Protein AF-A0AAV1DJY0-F1 (afdb_monomer)

Structure (mmCIF, N/CA/C/O backbone):
data_AF-A0AAV1DJY0-F1
#
_entry.id   AF-A0AAV1DJY0-F1
#
loop_
_atom_site.group_PDB
_atom_site.id
_a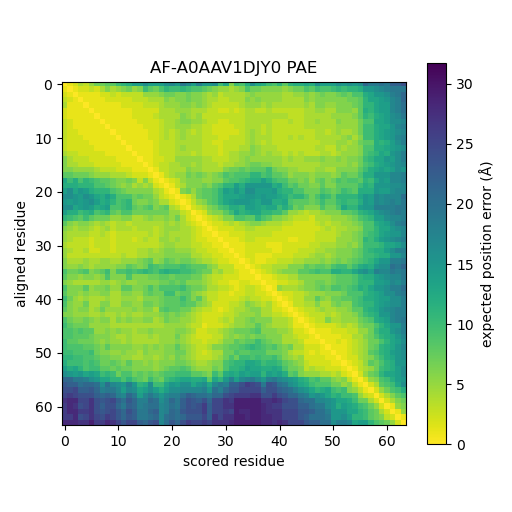tom_site.type_symbol
_atom_site.label_atom_id
_atom_site.label_alt_id
_atom_site.label_comp_id
_atom_site.label_asym_id
_atom_site.label_entity_id
_atom_site.label_seq_id
_atom_site.pdbx_PDB_ins_code
_atom_site.Cartn_x
_atom_site.Cartn_y
_atom_site.Cartn_z
_atom_site.occupancy
_atom_site.B_iso_or_equiv
_atom_site.auth_seq_id
_atom_site.auth_comp_id
_atom_site.auth_asym_id
_atom_site.auth_atom_id
_atom_site.pdbx_PDB_model_num
ATOM 1 N N . MET A 1 1 ? 7.017 13.746 -10.563 1.00 65.81 1 MET A N 1
ATOM 2 C CA . MET A 1 1 ? 6.589 12.862 -9.467 1.00 65.81 1 MET A CA 1
ATOM 3 C C . MET A 1 1 ? 7.418 11.594 -9.534 1.00 65.81 1 MET A C 1
ATOM 5 O O . MET A 1 1 ? 7.373 10.915 -10.555 1.00 65.81 1 MET A O 1
ATOM 9 N N . CYS A 1 2 ? 8.231 11.316 -8.520 1.00 86.25 2 CYS A N 1
ATOM 10 C CA . CYS A 1 2 ? 8.986 10.068 -8.445 1.00 86.25 2 CYS A CA 1
ATOM 11 C C . CYS A 1 2 ? 8.094 8.908 -7.960 1.00 86.25 2 CYS A C 1
ATOM 13 O O . CYS A 1 2 ? 6.996 9.118 -7.447 1.00 86.25 2 CYS A O 1
ATOM 15 N N . ILE A 1 3 ? 8.565 7.668 -8.116 1.00 82.44 3 ILE A N 1
ATOM 16 C CA . ILE A 1 3 ? 7.824 6.450 -7.733 1.00 82.44 3 ILE A CA 1
ATOM 17 C C . ILE A 1 3 ? 7.417 6.473 -6.248 1.00 82.44 3 ILE A C 1
ATOM 19 O O . ILE A 1 3 ? 6.309 6.064 -5.900 1.00 82.44 3 ILE A O 1
ATOM 23 N N . ALA A 1 4 ? 8.287 6.996 -5.379 1.00 82.06 4 ALA A N 1
ATOM 24 C CA . ALA A 1 4 ? 8.008 7.123 -3.951 1.00 82.06 4 ALA A CA 1
ATOM 25 C C . ALA A 1 4 ? 6.885 8.136 -3.665 1.00 82.06 4 ALA A C 1
ATOM 27 O O . ALA A 1 4 ? 5.978 7.842 -2.890 1.00 82.06 4 ALA A O 1
ATOM 28 N N . GLU A 1 5 ? 6.899 9.292 -4.335 1.00 87.88 5 GLU A N 1
ATOM 29 C CA . GLU A 1 5 ? 5.837 10.302 -4.226 1.00 87.88 5 GLU A CA 1
ATOM 30 C C . GLU A 1 5 ? 4.493 9.767 -4.737 1.00 87.88 5 GLU A C 1
ATOM 32 O O . GLU A 1 5 ? 3.461 10.002 -4.113 1.00 87.88 5 GLU A O 1
ATOM 37 N N . ALA A 1 6 ? 4.499 9.001 -5.833 1.00 87.69 6 ALA A N 1
ATOM 38 C CA . ALA A 1 6 ? 3.293 8.387 -6.384 1.00 87.69 6 ALA A CA 1
ATOM 39 C C . ALA A 1 6 ? 2.678 7.356 -5.424 1.00 87.69 6 ALA A C 1
ATOM 41 O O . ALA A 1 6 ? 1.462 7.333 -5.232 1.00 87.69 6 ALA A O 1
ATOM 42 N N . ALA A 1 7 ? 3.508 6.528 -4.782 1.00 84.94 7 ALA A N 1
ATOM 43 C CA . ALA A 1 7 ? 3.037 5.576 -3.780 1.00 84.94 7 ALA A CA 1
ATOM 44 C C . ALA A 1 7 ? 2.481 6.271 -2.533 1.00 84.94 7 ALA A C 1
ATOM 46 O O . ALA A 1 7 ? 1.451 5.849 -2.013 1.00 84.94 7 ALA A O 1
ATOM 47 N N . GLU A 1 8 ? 3.126 7.340 -2.065 1.00 84.38 8 GLU A N 1
ATOM 48 C CA . GLU A 1 8 ? 2.634 8.117 -0.925 1.00 84.38 8 GLU A CA 1
ATOM 49 C C . GLU A 1 8 ? 1.307 8.818 -1.243 1.00 84.38 8 GLU A C 1
ATOM 51 O O . GLU A 1 8 ? 0.385 8.811 -0.425 1.00 84.38 8 GLU A O 1
ATOM 56 N N . LEU A 1 9 ? 1.162 9.357 -2.456 1.00 87.00 9 LEU A N 1
ATOM 57 C CA . LEU A 1 9 ? -0.096 9.938 -2.917 1.00 87.00 9 LEU A CA 1
ATOM 58 C C . LEU A 1 9 ? -1.214 8.888 -2.977 1.00 87.00 9 LEU A C 1
ATOM 60 O O . LEU A 1 9 ? -2.302 9.128 -2.456 1.00 87.00 9 LEU A O 1
ATOM 64 N N . ALA A 1 10 ? -0.939 7.716 -3.560 1.00 86.12 10 ALA A N 1
ATOM 65 C CA . ALA A 1 10 ? -1.902 6.619 -3.654 1.00 86.12 10 ALA A CA 1
ATOM 66 C C . ALA A 1 10 ? -2.369 6.153 -2.269 1.00 86.12 10 ALA A C 1
ATOM 68 O O . ALA A 1 10 ? -3.570 6.014 -2.037 1.00 86.12 10 ALA A O 1
ATOM 69 N N . LYS A 1 11 ? -1.431 5.993 -1.327 1.00 81.75 11 LYS A N 1
ATOM 70 C CA . LYS A 1 11 ? -1.740 5.687 0.074 1.00 81.75 11 LYS A CA 1
ATOM 71 C C . LYS A 1 11 ? -2.709 6.720 0.648 1.00 81.75 11 LYS A C 1
ATOM 73 O O . LYS A 1 11 ? -3.788 6.361 1.113 1.00 81.75 11 LYS A O 1
ATOM 78 N N . ARG A 1 12 ? -2.368 8.010 0.591 1.00 81.12 12 ARG A N 1
ATOM 79 C CA . ARG A 1 12 ? -3.201 9.085 1.164 1.00 81.12 12 ARG A CA 1
ATOM 80 C C . ARG A 1 12 ? -4.591 9.167 0.536 1.00 81.12 12 ARG A C 1
ATOM 82 O O . ARG A 1 12 ? -5.562 9.360 1.262 1.00 81.12 12 ARG A O 1
ATOM 89 N N . ALA A 1 13 ? -4.694 8.998 -0.780 1.00 83.44 13 ALA A N 1
ATOM 90 C CA . ALA A 1 13 ? -5.976 9.000 -1.479 1.00 83.44 13 ALA A CA 1
ATOM 91 C C . ALA A 1 13 ? -6.888 7.864 -0.988 1.00 83.44 13 ALA A C 1
ATOM 93 O O . ALA A 1 13 ? -8.058 8.090 -0.682 1.00 83.44 13 ALA A O 1
ATOM 94 N N . LEU A 1 14 ? -6.333 6.661 -0.834 1.00 80.06 14 LEU A N 1
ATOM 95 C CA . LEU A 1 14 ? -7.060 5.517 -0.293 1.00 80.06 14 LEU A CA 1
ATOM 96 C C . LEU A 1 14 ? -7.443 5.725 1.182 1.00 80.06 14 LEU A C 1
ATOM 98 O O . LEU A 1 14 ? -8.547 5.358 1.573 1.00 80.06 14 LEU A O 1
ATOM 102 N N . CYS A 1 15 ? -6.594 6.385 1.979 1.00 74.38 15 CYS A N 1
ATOM 103 C CA . CYS A 1 15 ? -6.928 6.776 3.355 1.00 74.38 15 CYS A CA 1
ATOM 104 C C . CYS A 1 15 ? -8.217 7.599 3.416 1.00 74.38 15 CYS A C 1
ATOM 106 O O . CYS A 1 15 ? -9.131 7.274 4.169 1.00 74.38 15 CYS A O 1
ATOM 108 N N . LEU A 1 16 ? -8.300 8.648 2.593 1.00 75.75 16 LEU A N 1
ATOM 109 C CA . LEU A 1 16 ? -9.456 9.542 2.557 1.00 75.75 16 LEU A CA 1
ATOM 110 C C . LEU A 1 16 ? -10.721 8.822 2.079 1.00 75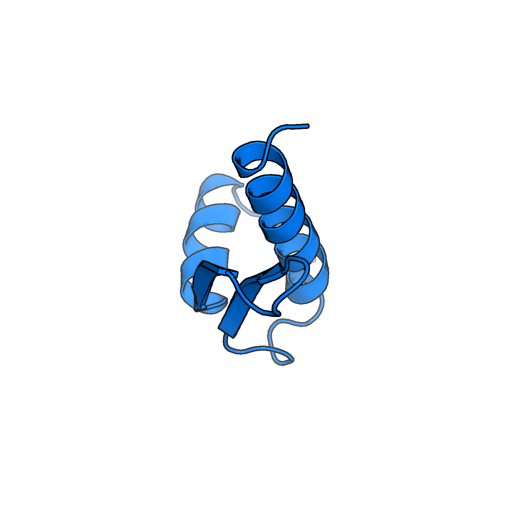.75 16 LEU A C 1
ATOM 112 O O . LEU A 1 16 ? -11.797 9.068 2.617 1.00 75.75 16 LEU A O 1
ATOM 116 N N . GLY A 1 17 ? -10.590 7.914 1.109 1.00 76.62 17 GLY A N 1
ATOM 117 C CA . GLY A 1 17 ? -11.716 7.125 0.608 1.00 76.62 17 GLY A CA 1
ATOM 118 C C . GLY A 1 17 ? -12.263 6.139 1.642 1.00 76.62 17 GLY A C 1
ATOM 119 O O . GLY A 1 17 ? -13.475 6.050 1.824 1.00 76.62 17 GLY A O 1
ATOM 120 N N . VAL A 1 18 ? -11.385 5.427 2.354 1.00 72.69 18 VAL A N 1
ATOM 121 C CA . VAL A 1 18 ? -11.807 4.398 3.320 1.00 72.69 18 VAL A CA 1
ATOM 122 C C . VAL A 1 18 ? -12.189 4.986 4.680 1.00 72.69 18 VAL A C 1
ATOM 124 O O . VAL A 1 18 ? -13.013 4.408 5.384 1.00 72.69 18 VAL A O 1
ATOM 127 N N . TYR A 1 19 ? -11.665 6.158 5.051 1.00 67.81 19 TYR A N 1
ATOM 128 C CA . TYR A 1 19 ? -12.057 6.844 6.288 1.00 67.81 19 TYR A CA 1
ATOM 129 C C . TYR A 1 19 ? -13.575 7.040 6.408 1.00 67.81 19 TYR A C 1
ATOM 131 O O . TYR A 1 19 ? -14.128 6.914 7.498 1.00 67.81 19 TYR A O 1
ATOM 139 N N . LEU A 1 20 ? -14.253 7.297 5.287 1.00 66.44 20 LEU A N 1
ATOM 140 C CA . LEU A 1 20 ? -15.697 7.519 5.254 1.00 66.44 20 LEU A CA 1
ATOM 141 C C . LEU A 1 20 ? -16.517 6.228 5.404 1.00 66.44 20 LEU A C 1
ATOM 143 O O . LEU A 1 20 ? -17.698 6.304 5.734 1.00 66.44 20 LEU A O 1
ATOM 147 N N . VAL A 1 21 ? -15.918 5.053 5.177 1.00 70.00 21 VAL A N 1
ATOM 148 C CA . VAL A 1 21 ? -16.612 3.757 5.236 1.00 70.00 21 VAL A CA 1
ATOM 149 C C . VAL A 1 21 ? -15.694 2.684 5.848 1.00 70.00 21 VAL A C 1
ATOM 151 O O . VAL A 1 21 ? -15.224 1.787 5.144 1.00 70.00 21 VAL A O 1
ATOM 154 N N . PRO A 1 22 ? -15.416 2.742 7.162 1.00 59.34 22 PRO A N 1
ATOM 155 C CA . PRO A 1 22 ? -14.421 1.881 7.810 1.00 59.34 22 PRO A CA 1
ATOM 156 C C . PRO A 1 22 ? -14.743 0.380 7.740 1.00 59.34 22 PRO A C 1
ATOM 158 O O . PRO A 1 22 ? -13.832 -0.438 7.772 1.00 59.34 22 PRO A O 1
ATOM 161 N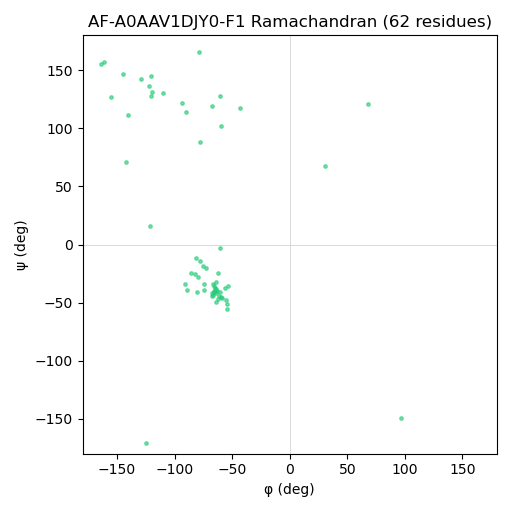 N . GLU A 1 23 ? -16.013 0.002 7.591 1.00 68.62 23 GLU A N 1
ATOM 162 C CA . GLU A 1 23 ? -16.423 -1.409 7.493 1.00 68.62 23 GLU A CA 1
ATOM 163 C C . GLU A 1 23 ? -16.254 -1.998 6.086 1.00 68.62 23 GLU A C 1
ATOM 165 O O . GLU A 1 23 ? -16.339 -3.209 5.897 1.00 68.62 23 GLU A O 1
ATOM 170 N N . SER A 1 24 ? -15.999 -1.154 5.082 1.00 66.31 24 SER A N 1
ATOM 171 C CA . SER A 1 24 ? -15.922 -1.596 3.686 1.00 66.31 24 SER A CA 1
ATOM 172 C C . SER A 1 24 ? -14.606 -2.282 3.329 1.00 66.31 24 SER A C 1
ATOM 174 O O . SER A 1 24 ? -14.515 -2.903 2.270 1.00 66.31 24 SER A O 1
ATOM 176 N N . CYS A 1 25 ? -13.571 -2.161 4.168 1.00 69.94 25 CYS A N 1
ATOM 177 C CA . CYS A 1 25 ? -12.241 -2.600 3.778 1.00 69.94 25 CYS A CA 1
ATOM 178 C C . CYS A 1 25 ? -11.351 -2.963 4.976 1.00 69.94 25 CYS A C 1
ATOM 180 O O . CYS A 1 25 ? -11.152 -2.169 5.891 1.00 69.94 25 CYS A O 1
ATOM 182 N N . GLN A 1 26 ? -10.779 -4.170 4.942 1.00 77.12 26 GLN A N 1
ATOM 183 C CA . GLN A 1 26 ? -9.871 -4.679 5.978 1.00 77.12 26 GLN A CA 1
ATOM 184 C C . GLN A 1 26 ? -8.402 -4.351 5.674 1.00 77.12 26 GLN A C 1
ATOM 186 O O . GLN A 1 26 ? -7.607 -4.097 6.581 1.00 77.12 26 GLN A O 1
ATOM 191 N N . CYS A 1 27 ? -8.029 -4.336 4.394 1.00 82.75 27 CYS A N 1
ATOM 192 C CA . CYS A 1 27 ? -6.649 -4.176 3.958 1.00 82.75 2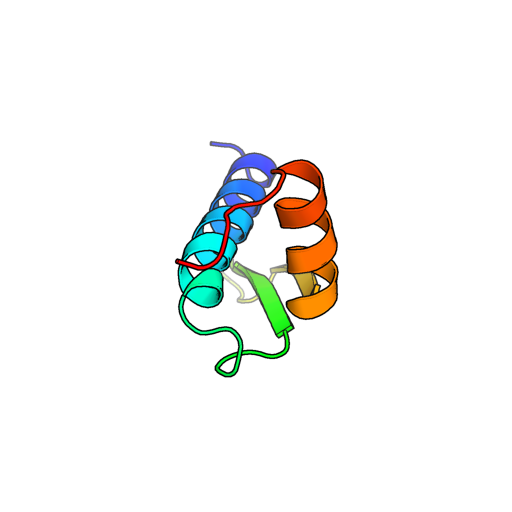7 CYS A CA 1
ATOM 193 C C . CYS A 1 27 ? -6.546 -3.369 2.664 1.00 82.75 27 CYS A C 1
ATOM 195 O O . CYS A 1 27 ? -7.396 -3.439 1.780 1.00 82.75 27 CYS A O 1
ATOM 197 N N . MET A 1 28 ? -5.460 -2.614 2.554 1.00 82.56 28 MET A N 1
ATOM 198 C CA . MET A 1 28 ? -5.157 -1.781 1.401 1.00 82.56 28 MET A CA 1
ATOM 199 C C . MET A 1 28 ? -3.834 -2.220 0.791 1.00 82.56 28 MET A C 1
ATOM 201 O O . MET A 1 28 ? -2.817 -2.273 1.484 1.00 82.56 28 MET A O 1
ATOM 205 N N . SER A 1 29 ? -3.839 -2.475 -0.516 1.00 86.88 29 SER A N 1
ATOM 206 C CA . SER A 1 29 ? -2.635 -2.821 -1.271 1.00 86.88 29 SER A CA 1
ATOM 207 C C . SER A 1 29 ? -2.395 -1.840 -2.413 1.00 86.88 29 SER A C 1
ATOM 209 O O . SER A 1 29 ? -3.319 -1.491 -3.143 1.00 86.88 29 SER A O 1
ATOM 211 N N . VAL A 1 30 ? -1.144 -1.414 -2.583 1.00 87.12 30 VAL A N 1
ATOM 212 C CA . VAL A 1 30 ? -0.703 -0.580 -3.710 1.00 87.12 30 VAL A CA 1
ATOM 213 C C . VAL A 1 30 ? 0.360 -1.347 -4.480 1.00 87.12 30 VAL A C 1
ATOM 215 O O . VAL A 1 30 ? 1.314 -1.857 -3.891 1.00 87.12 30 VAL A O 1
ATOM 218 N N . PHE A 1 31 ? 0.206 -1.410 -5.800 1.00 90.50 31 PHE A N 1
ATOM 219 C CA . PHE A 1 31 ? 1.091 -2.143 -6.699 1.00 90.50 31 PHE A CA 1
ATOM 220 C C . PHE A 1 31 ? 1.711 -1.202 -7.725 1.00 90.50 31 PHE A C 1
ATOM 222 O O . PHE A 1 31 ? 1.054 -0.287 -8.220 1.00 90.50 31 PHE A O 1
ATOM 229 N N . PHE A 1 32 ? 2.959 -1.472 -8.095 1.00 88.81 32 PHE A N 1
ATOM 230 C CA . PHE A 1 32 ? 3.568 -0.876 -9.276 1.00 88.81 32 PHE A CA 1
ATOM 231 C C . PHE A 1 32 ? 3.374 -1.809 -10.462 1.00 88.81 32 PHE A C 1
ATOM 233 O O . PHE A 1 32 ? 3.809 -2.960 -10.421 1.00 88.81 32 PHE A O 1
ATOM 240 N N . ILE A 1 33 ? 2.736 -1.310 -11.517 1.00 91.56 33 ILE A N 1
ATOM 241 C CA . ILE A 1 33 ? 2.480 -2.058 -12.749 1.00 91.56 33 ILE A CA 1
ATOM 242 C C . ILE A 1 33 ? 3.360 -1.474 -13.854 1.00 91.56 33 ILE A C 1
ATOM 244 O O . ILE A 1 33 ? 3.409 -0.260 -14.034 1.00 91.56 33 ILE A O 1
ATOM 248 N N . GLY A 1 34 ? 4.070 -2.338 -14.575 1.00 89.81 34 GLY A N 1
ATOM 249 C CA . GLY A 1 34 ? 4.817 -1.983 -15.783 1.00 89.81 34 GLY A CA 1
ATOM 250 C C . GLY A 1 34 ? 4.404 -2.857 -16.966 1.00 89.81 3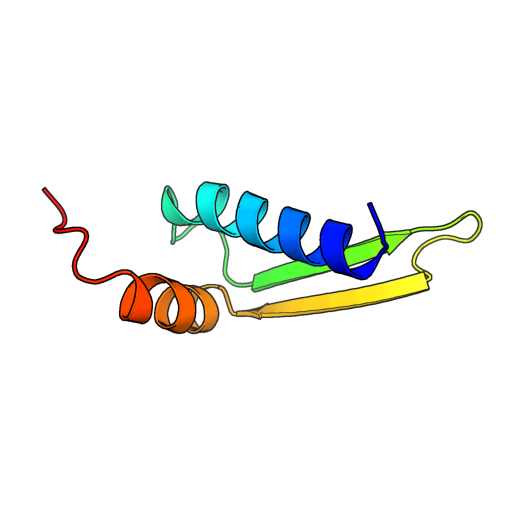4 GLY A C 1
ATOM 251 O O . GLY A 1 34 ? 3.484 -3.662 -16.849 1.00 89.81 34 GLY A O 1
ATOM 252 N N . GLU A 1 35 ? 5.129 -2.769 -18.085 1.00 86.69 35 GLU A N 1
ATOM 253 C CA . GLU A 1 35 ? 4.805 -3.479 -19.344 1.00 86.69 35 GLU A CA 1
ATOM 254 C C . GLU A 1 35 ? 4.776 -5.022 -19.267 1.00 86.69 35 GLU A C 1
ATOM 256 O O . GLU A 1 35 ? 4.425 -5.681 -20.236 1.00 86.69 35 GLU A O 1
ATOM 261 N N . GLY A 1 36 ? 5.097 -5.623 -18.120 1.00 92.12 36 GLY A N 1
ATOM 262 C CA . GLY A 1 36 ? 4.991 -7.069 -17.887 1.00 92.12 36 GLY A CA 1
ATOM 263 C C . GLY A 1 36 ? 4.069 -7.445 -16.727 1.00 92.12 36 GLY A C 1
ATOM 264 O O . GLY A 1 36 ? 4.180 -8.550 -16.209 1.00 92.12 36 GLY A O 1
ATOM 265 N N . GLY A 1 37 ? 3.222 -6.520 -16.266 1.00 92.56 37 GLY A N 1
ATOM 266 C CA . GLY A 1 37 ? 2.353 -6.715 -15.108 1.00 92.56 37 GLY A CA 1
ATOM 267 C C . GLY A 1 37 ? 2.936 -6.147 -13.814 1.00 92.56 37 GLY A C 1
ATOM 268 O O . GLY A 1 37 ? 3.643 -5.134 -13.820 1.00 92.56 37 GLY A O 1
ATOM 269 N N . ILE A 1 38 ? 2.597 -6.773 -12.684 1.00 90.62 38 ILE A N 1
ATOM 270 C CA . ILE A 1 38 ? 2.989 -6.301 -11.352 1.00 90.62 38 ILE A CA 1
ATOM 271 C C . ILE A 1 38 ? 4.504 -6.442 -11.191 1.00 90.62 38 ILE A C 1
ATOM 273 O O . ILE A 1 38 ? 5.057 -7.536 -11.248 1.00 90.62 38 ILE A O 1
ATOM 277 N N . ARG A 1 39 ? 5.176 -5.313 -10.972 1.00 88.94 39 ARG A N 1
ATOM 278 C CA . ARG A 1 39 ? 6.618 -5.239 -10.723 1.00 88.94 39 ARG A CA 1
ATOM 279 C C . ARG A 1 39 ? 6.946 -5.362 -9.241 1.00 88.94 39 ARG A C 1
ATOM 281 O O . ARG A 1 39 ? 7.939 -5.988 -8.895 1.00 88.94 39 ARG A O 1
ATOM 288 N N . ALA A 1 40 ? 6.137 -4.747 -8.381 1.00 85.25 40 ALA A N 1
ATOM 289 C CA . ALA A 1 40 ? 6.355 -4.742 -6.940 1.00 85.25 40 ALA A CA 1
ATOM 290 C C . ALA A 1 40 ? 5.082 -4.372 -6.170 1.00 85.25 40 ALA A C 1
ATOM 292 O O . ALA A 1 40 ? 4.198 -3.684 -6.689 1.00 85.25 40 ALA A O 1
ATOM 293 N N . VAL A 1 41 ? 5.037 -4.787 -4.904 1.00 83.94 41 VAL A N 1
ATOM 294 C CA . VAL A 1 41 ? 4.059 -4.313 -3.920 1.00 83.94 41 VAL A CA 1
ATOM 295 C C . VAL A 1 41 ? 4.652 -3.089 -3.229 1.00 83.94 41 VAL A C 1
ATOM 297 O O . VAL A 1 41 ? 5.656 -3.191 -2.530 1.00 83.94 41 VAL A O 1
ATOM 300 N N . ALA A 1 42 ? 4.045 -1.926 -3.441 1.00 82.38 42 ALA A N 1
ATOM 301 C CA . ALA A 1 42 ? 4.453 -0.676 -2.807 1.00 82.38 42 ALA A CA 1
ATOM 302 C C . ALA A 1 42 ? 4.030 -0.630 -1.332 1.00 82.38 42 ALA A C 1
ATOM 304 O O . ALA A 1 42 ? 4.726 -0.049 -0.498 1.00 82.38 42 ALA A O 1
ATOM 305 N N . CYS A 1 43 ? 2.876 -1.225 -1.013 1.00 81.06 43 CYS A N 1
ATOM 306 C CA . CYS A 1 43 ? 2.447 -1.464 0.357 1.00 81.06 43 CYS A CA 1
ATOM 307 C C . CYS A 1 43 ? 1.313 -2.484 0.446 1.00 81.06 43 CYS A C 1
ATOM 309 O O . CYS A 1 43 ? 0.526 -2.616 -0.489 1.00 81.06 43 CYS A O 1
ATOM 311 N N . ASN A 1 44 ? 1.209 -3.130 1.605 1.00 85.00 44 ASN A N 1
ATOM 312 C CA . ASN A 1 44 ? 0.047 -3.890 2.043 1.00 85.00 44 ASN A CA 1
ATOM 313 C C . ASN A 1 44 ? -0.134 -3.611 3.540 1.00 85.00 44 ASN A C 1
ATOM 315 O O . ASN A 1 44 ? 0.735 -3.971 4.332 1.00 85.00 44 ASN A O 1
ATOM 319 N N . HIS A 1 45 ? -1.194 -2.898 3.910 1.00 81.56 45 HIS A N 1
ATOM 320 C CA . HIS A 1 45 ? -1.440 -2.504 5.296 1.00 81.56 45 HIS A CA 1
ATOM 321 C C . HIS A 1 45 ? -2.856 -2.862 5.726 1.00 81.56 45 HIS A C 1
ATOM 323 O O . HIS A 1 45 ? -3.810 -2.681 4.964 1.00 81.56 45 HIS A O 1
ATOM 329 N N . SER A 1 46 ? -2.980 -3.299 6.982 1.00 82.50 46 SER A N 1
ATOM 330 C CA . SER A 1 46 ? -4.260 -3.288 7.684 1.00 82.50 46 SER A CA 1
ATOM 331 C C . SER A 1 46 ? -4.754 -1.851 7.774 1.00 82.50 46 SER A C 1
ATOM 333 O O . SER A 1 46 ? -4.031 -0.958 8.222 1.00 82.50 46 SER A O 1
ATOM 335 N N . ILE A 1 47 ? -5.991 -1.627 7.349 1.00 77.25 47 ILE A N 1
ATOM 336 C CA . ILE A 1 47 ? -6.592 -0.295 7.384 1.00 77.25 47 ILE A CA 1
ATOM 337 C C . ILE A 1 47 ? -6.794 0.156 8.824 1.00 77.25 47 ILE A C 1
ATOM 339 O O . ILE A 1 47 ? -6.593 1.328 9.120 1.00 77.25 47 ILE A O 1
ATOM 343 N N . GLU A 1 48 ? -7.093 -0.766 9.735 1.00 76.12 48 GLU A N 1
ATOM 344 C CA . GLU A 1 48 ? -7.287 -0.457 11.149 1.00 76.12 48 GLU A CA 1
ATOM 345 C C . GLU A 1 48 ? -6.002 0.082 11.803 1.00 76.12 48 GLU A C 1
ATOM 347 O O . GLU A 1 48 ? -6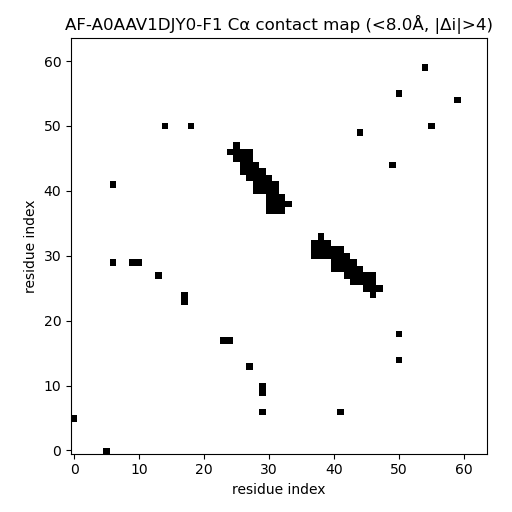.009 1.129 12.456 1.00 76.12 48 GLU A O 1
ATOM 352 N N . GLU A 1 49 ? -4.873 -0.603 11.604 1.00 77.44 49 GLU A N 1
ATOM 353 C CA . GLU A 1 49 ? -3.570 -0.171 12.130 1.00 77.44 49 GLU A CA 1
ATOM 354 C C . GLU A 1 49 ? -3.134 1.157 11.515 1.00 77.44 49 GLU A C 1
ATOM 356 O O . GLU A 1 49 ? -2.580 2.034 12.183 1.00 77.44 49 GLU A O 1
ATOM 361 N N . TRP A 1 50 ? -3.414 1.319 10.229 1.00 74.69 50 TRP A N 1
ATOM 362 C CA . TRP A 1 50 ? -3.008 2.485 9.475 1.00 74.69 50 TRP A CA 1
ATOM 363 C C . TRP A 1 50 ? -3.851 3.720 9.825 1.00 74.69 50 TRP A C 1
ATOM 365 O O . TRP A 1 50 ? -3.299 4.803 10.034 1.00 74.69 50 TRP A O 1
ATOM 375 N N . GLN A 1 51 ? -5.163 3.547 10.026 1.00 71.56 51 GLN A N 1
ATOM 376 C CA . GLN A 1 51 ? -6.052 4.565 10.588 1.00 71.56 51 GLN A CA 1
ATOM 377 C C . GLN A 1 51 ? -5.591 4.984 11.983 1.00 71.56 51 GLN A C 1
ATOM 379 O O . GLN A 1 51 ? -5.481 6.180 12.254 1.00 71.56 51 GLN A O 1
ATOM 384 N N . LYS A 1 52 ? -5.251 4.027 12.857 1.00 74.06 52 LYS A N 1
ATOM 385 C CA . LYS A 1 52 ? -4.681 4.336 14.175 1.00 74.06 52 LYS A CA 1
ATOM 386 C C . LYS A 1 52 ? -3.441 5.215 14.034 1.00 74.06 52 LYS A C 1
ATOM 388 O O . LYS A 1 52 ? -3.365 6.237 14.700 1.00 74.06 52 LYS A O 1
ATOM 393 N N . GLN A 1 53 ? -2.499 4.899 13.148 1.00 71.75 53 GLN A N 1
ATOM 394 C CA . GLN A 1 53 ? -1.269 5.686 12.980 1.00 71.75 53 GLN A CA 1
ATOM 395 C C . GLN A 1 53 ? -1.488 7.095 12.403 1.00 71.75 53 GLN A C 1
ATOM 397 O O . GLN A 1 53 ? -0.859 8.044 12.876 1.00 71.75 53 GLN A O 1
ATOM 402 N N . TYR A 1 54 ? -2.353 7.251 11.398 1.00 69.06 54 TYR A N 1
ATOM 403 C CA . TYR A 1 54 ? -2.585 8.548 10.751 1.00 69.06 54 TYR A CA 1
ATOM 404 C C . TYR A 1 54 ? -3.536 9.444 11.555 1.00 69.06 54 TYR A C 1
ATOM 406 O O . TYR A 1 54 ? -3.263 10.633 11.712 1.00 69.06 54 TYR A O 1
ATOM 414 N N . PHE A 1 55 ? -4.611 8.889 12.123 1.00 65.50 55 PHE A N 1
ATOM 415 C CA . PHE A 1 55 ? -5.604 9.667 12.871 1.00 65.50 55 PHE A CA 1
ATOM 416 C C . PHE A 1 55 ? -5.244 9.873 14.348 1.00 65.50 55 PHE A C 1
ATOM 418 O O . PHE A 1 55 ? -5.646 10.887 14.914 1.00 65.50 55 PHE A O 1
ATOM 425 N N . SER A 1 56 ? -4.426 9.011 14.973 1.00 61.03 56 SER A N 1
ATOM 426 C CA . SER A 1 56 ? -3.878 9.319 16.313 1.00 61.03 56 SER A CA 1
ATOM 427 C C . SER A 1 56 ? -2.961 10.542 16.294 1.00 61.03 56 SER A C 1
ATOM 429 O O . SER A 1 56 ? -2.938 11.301 17.258 1.00 61.03 56 SER A O 1
ATOM 431 N N . LYS A 1 57 ? -2.251 10.770 15.181 1.00 55.03 57 LYS A N 1
ATOM 432 C CA . LY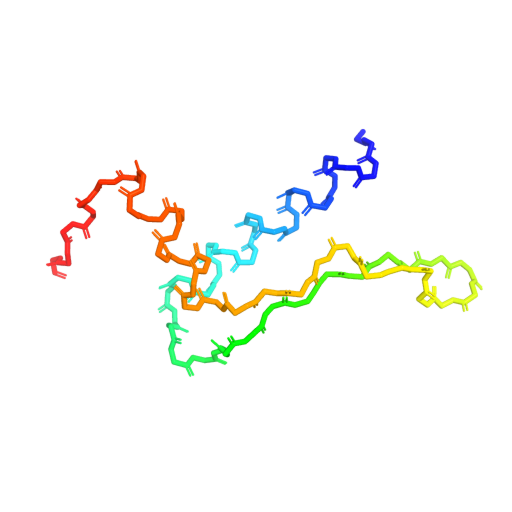S A 1 57 ? -1.429 11.967 14.967 1.00 55.03 57 LYS A CA 1
ATOM 433 C C . LYS A 1 57 ? -2.246 13.188 14.553 1.00 55.03 57 LYS A C 1
ATOM 435 O O . LYS A 1 57 ? -1.821 14.303 14.829 1.00 55.03 57 LYS A O 1
ATOM 440 N N . ALA A 1 58 ? -3.393 12.985 13.902 1.00 54.12 58 ALA A N 1
ATOM 441 C CA . ALA A 1 58 ? -4.263 14.075 13.466 1.00 54.12 58 ALA A CA 1
ATOM 442 C C . ALA A 1 58 ? -5.013 14.750 14.626 1.00 54.12 58 ALA A C 1
ATOM 444 O O . ALA A 1 58 ? -5.419 15.895 14.470 1.00 54.12 58 ALA A O 1
ATOM 445 N N . GLY A 1 59 ? -5.147 14.080 15.779 1.00 43.84 59 GLY A N 1
ATOM 446 C CA . GLY A 1 59 ? -5.884 14.594 16.929 1.00 43.84 59 GLY A CA 1
ATOM 447 C C . GLY A 1 59 ? -7.385 14.669 16.645 1.00 43.84 59 GLY A C 1
ATOM 448 O O . GLY A 1 59 ? -7.818 15.340 15.721 1.00 43.84 59 GLY A O 1
ATOM 449 N N . ALA A 1 60 ? -8.179 13.960 17.450 1.00 46.47 60 ALA A N 1
ATOM 450 C CA . ALA A 1 60 ? -9.578 14.281 17.735 1.00 46.47 60 ALA A CA 1
ATOM 451 C C . ALA A 1 60 ? -10.360 14.992 16.607 1.00 46.47 60 ALA A C 1
ATOM 453 O O . ALA A 1 60 ? -10.789 16.132 16.767 1.00 46.47 60 ALA A O 1
ATOM 454 N N . VAL A 1 61 ? -10.616 14.317 15.484 1.00 47.66 61 VAL A N 1
ATOM 455 C CA . VAL A 1 61 ? -11.802 14.687 14.705 1.00 47.66 61 VAL A CA 1
ATOM 456 C C . VAL A 1 61 ? -12.966 14.052 15.445 1.00 47.66 61 VAL A C 1
ATOM 458 O O . VAL A 1 61 ? -13.295 12.881 15.257 1.00 47.66 61 VAL A O 1
ATOM 461 N N . SER A 1 62 ? -1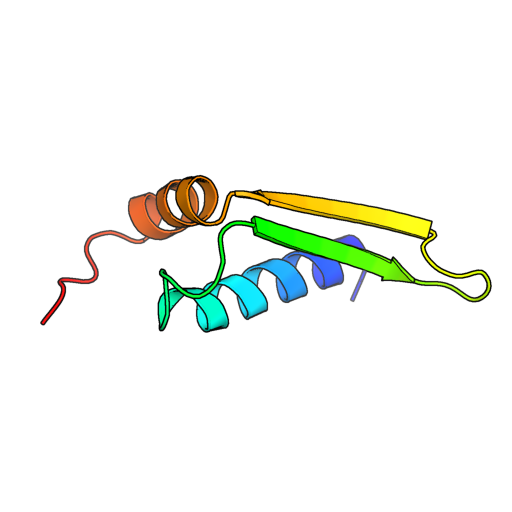3.476 14.816 16.408 1.00 41.91 62 SER A N 1
ATOM 462 C CA . SER A 1 62 ? -14.694 14.550 17.155 1.00 41.91 62 SER A CA 1
ATOM 463 C C . SER A 1 62 ? -15.761 14.079 16.176 1.00 41.91 62 SER A C 1
ATOM 465 O O . SER A 1 62 ? -16.125 14.814 15.260 1.00 41.91 62 SER A O 1
ATOM 467 N N . ARG A 1 63 ? -16.233 12.843 16.356 1.00 40.41 63 ARG A N 1
ATOM 468 C CA . ARG A 1 63 ? -17.467 12.377 15.727 1.00 40.41 63 ARG A CA 1
ATOM 469 C C . ARG A 1 63 ? -18.580 13.300 16.235 1.00 40.41 63 ARG A C 1
ATOM 471 O O . ARG A 1 63 ? -18.940 13.201 17.407 1.00 40.41 63 ARG A O 1
ATOM 478 N N . GLN A 1 64 ? -19.002 14.256 15.409 1.00 38.44 64 GLN A N 1
ATOM 479 C CA . GLN A 1 64 ? -20.305 14.907 15.550 1.00 38.44 64 GLN A CA 1
ATOM 480 C C . GLN A 1 64 ? -21.382 13.958 15.035 1.00 38.44 64 GLN A C 1
ATOM 482 O O . GLN A 1 64 ? -21.091 13.234 14.054 1.00 38.44 64 GLN A O 1
#

pLDDT: mean 75.39, std 13.78, range [38.44, 92.56]

Sequence (64 aa):
MCIAEAAELAKRALCLGVYLVPESCQCMSVFFIGEGGIRAVACNHSIEEWQKQYFSKAGAVSRQ

Radius of gyration: 13.59 Å; Cα contacts (8 Å, |Δi|>4): 50; chains: 1; bounding box: 29×22×37 Å

Organism: NCBI:txid529605

Foldseek 3Di:
DDPLVVLVVVVVVVLVVCVVPVPPDQKDWDFDQDPVGTPDTSDIDGSVVVCCVPVVVVPDPDDD

Mean predicted aligned error: 8.01 Å

Secondary structure (DSSP, 8-state):
--HHHHHHHHHHHHHHHHHT-GGG-SEEEEEEEETTEEEEEEEEEEHHHHHHHHHHHH------

Nearest PDB structures (foldseek):
  2xss-assembly1_A-2  TM=4.011E-01  e=4.291E-01  Homo sapiens

Solvent-accessible sur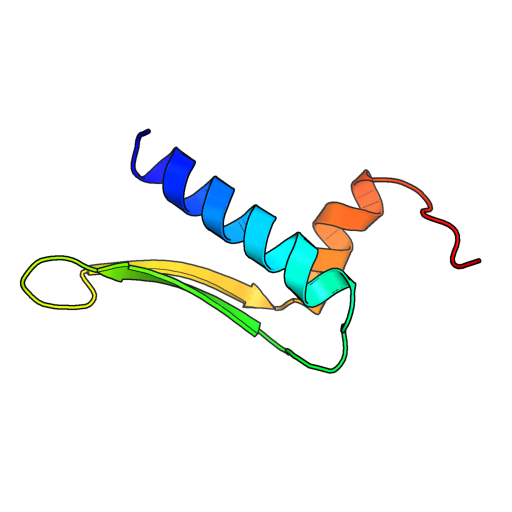face area (backbone atoms only — not comparable to full-atom values): 4053 Å² total; per-residue (Å²): 130,53,74,66,56,52,50,52,49,52,51,54,54,50,49,63,62,40,67,81,43,65,87,79,51,69,65,49,74,42,71,42,72,53,103,86,44,80,76,45,76,76,43,77,43,51,40,67,65,48,48,50,62,57,49,66,73,65,51,85,81,71,86,125